Protein AF-C9ZE54-F1 (afdb_monomer)

Foldseek 3Di:
DKDKDKAFDDWDDDPPDIDGAIEIEIELDDPVRQVVCVVPCQVVCVVVVHPYYHYYNHDDDDD

Organism: Streptomyces scabiei (strain 87.22) (NCBI:txid680198)

Mean predicted aligned error: 4.24 Å

pLDDT: mean 89.38, std 6.06, range [59.22, 95.62]

Secondary structure (DSSP, 8-state):
--EEEEEEPPPEEETTEEE--EEEEEES--HHHHHHHHHHSHHHHHHTT-SEEEE-SS-----

Nearest PDB structures (foldseek):
  9jxc-assembly2_D  TM=4.181E-01  e=8.169E-02  Acinetobacter baumannii
  9k1j-assembly1_B  TM=4.428E-01  e=1.640E-01  Acinetobacter baumannii
  6qek-assembly1_B  TM=3.289E-01  e=1.640E-01  Desulfamplus magnetovallimortis BW-1
  5ho5-assembly1_B  TM=3.496E-01  e=1.752E+00  Magnetospira sp. QH-2
  8xm6-assembly1_A  TM=4.542E-01  e=4.646E+00  Homo sapiens

Sequence (63 aa):
MARIQILELPLVHQGDQTETPFVILIDKATENEAETLASHLRVDSEKARARTMIVTTATLDLA

Radius of gyration: 13.21 Å; Cα contacts (8 Å, |Δi|>4): 103; chains: 1; bounding box: 26×17×40 Å

Structure (mmCIF, N/CA/C/O backbone):
data_AF-C9ZE54-F1
#
_entry.id   AF-C9ZE54-F1
#
loop_
_atom_site.group_PDB
_atom_site.id
_atom_site.type_symbol
_atom_site.label_atom_id
_atom_site.label_alt_id
_atom_site.label_comp_id
_atom_site.label_asym_id
_atom_site.label_entity_id
_atom_site.label_seq_id
_atom_site.pdbx_PDB_ins_code
_atom_site.Cartn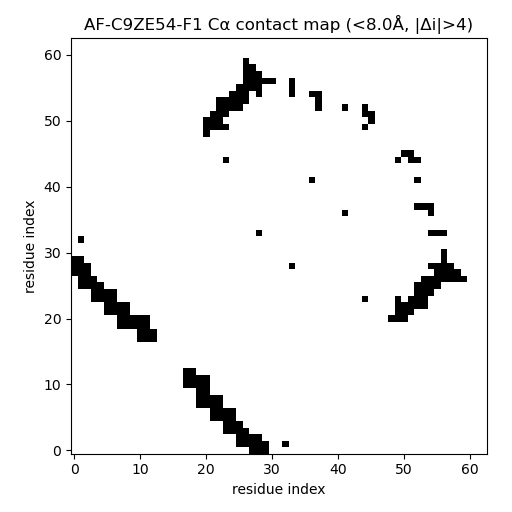_x
_atom_site.Cartn_y
_atom_site.Cartn_z
_atom_site.occupancy
_atom_site.B_iso_or_equiv
_atom_site.auth_seq_id
_atom_site.auth_comp_id
_atom_site.auth_asym_id
_atom_site.auth_atom_id
_atom_site.pdbx_PDB_model_num
ATOM 1 N N . MET A 1 1 ? 2.567 5.224 -17.802 1.00 79.81 1 MET A N 1
ATOM 2 C CA . MET A 1 1 ? 2.534 6.266 -16.758 1.00 79.81 1 MET A CA 1
ATOM 3 C C . MET A 1 1 ? 2.033 5.606 -15.500 1.00 79.81 1 MET A C 1
ATOM 5 O O . MET A 1 1 ? 0.999 4.942 -15.572 1.00 79.81 1 MET A O 1
ATOM 9 N N . ALA A 1 2 ? 2.771 5.774 -14.407 1.00 85.56 2 ALA A N 1
ATOM 10 C CA . ALA A 1 2 ? 2.341 5.307 -13.102 1.00 85.56 2 ALA A CA 1
ATOM 11 C C . ALA A 1 2 ? 0.987 5.934 -12.735 1.00 85.56 2 ALA A C 1
ATOM 13 O O . ALA A 1 2 ? 0.730 7.108 -13.018 1.00 85.56 2 ALA A O 1
ATOM 14 N N . ARG A 1 3 ? 0.112 5.139 -12.132 1.00 90.38 3 ARG A N 1
ATOM 15 C CA . ARG A 1 3 ? -1.185 5.560 -11.610 1.00 90.38 3 ARG A CA 1
ATOM 16 C C . ARG A 1 3 ? -1.106 5.533 -10.089 1.00 90.38 3 ARG A C 1
ATOM 18 O O . ARG A 1 3 ? -0.590 4.584 -9.514 1.00 90.38 3 ARG A O 1
ATOM 25 N N . ILE A 1 4 ? -1.619 6.583 -9.452 1.00 91.25 4 ILE A N 1
ATOM 26 C CA . ILE A 1 4 ? -1.672 6.707 -7.992 1.00 91.25 4 ILE A CA 1
ATOM 27 C C . ILE A 1 4 ? -3.118 6.508 -7.547 1.00 91.25 4 ILE A C 1
ATOM 29 O O . ILE A 1 4 ? -4.036 7.099 -8.118 1.00 91.25 4 ILE A O 1
ATOM 33 N N . GLN A 1 5 ? -3.314 5.682 -6.528 1.00 91.06 5 GLN A N 1
ATOM 34 C CA . GLN A 1 5 ? -4.599 5.398 -5.908 1.00 91.06 5 GLN A CA 1
ATOM 35 C C . GLN A 1 5 ? -4.464 5.500 -4.387 1.00 91.06 5 GLN A C 1
ATOM 37 O O . GLN A 1 5 ? -3.449 5.104 -3.813 1.00 91.06 5 GLN A O 1
ATOM 42 N N . ILE A 1 6 ? -5.499 6.030 -3.739 1.00 92.00 6 ILE A N 1
ATOM 43 C CA . ILE A 1 6 ? -5.628 6.040 -2.282 1.00 92.00 6 ILE A CA 1
ATOM 44 C C . ILE A 1 6 ? -6.720 5.048 -1.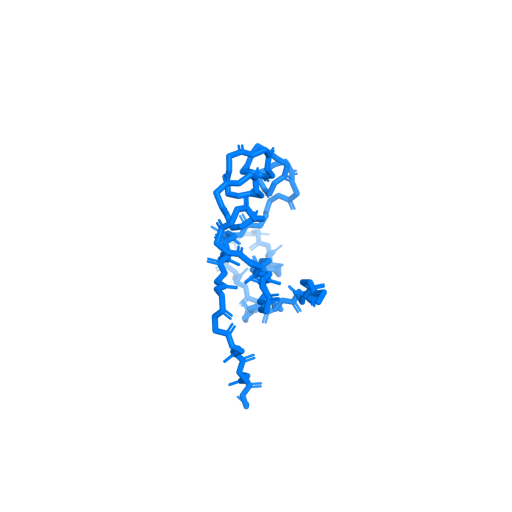920 1.00 92.00 6 ILE A C 1
ATOM 46 O O . ILE A 1 6 ? -7.833 5.133 -2.436 1.00 92.00 6 ILE A O 1
ATOM 50 N N . LEU A 1 7 ? -6.380 4.099 -1.059 1.00 92.69 7 LEU A N 1
ATOM 51 C CA . LEU A 1 7 ? -7.283 3.052 -0.609 1.00 92.69 7 LEU A CA 1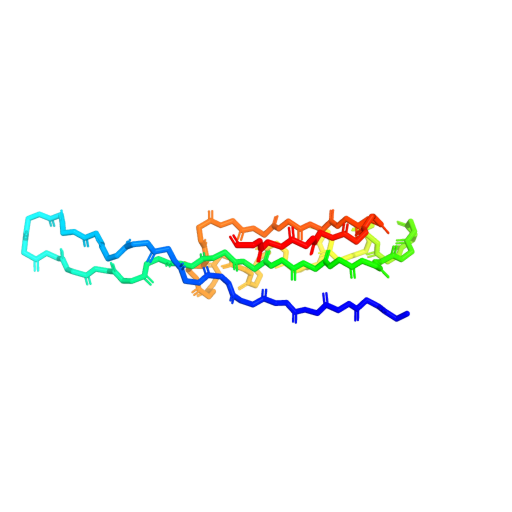
ATOM 52 C C . LEU A 1 7 ? -7.603 3.306 0.847 1.00 92.69 7 LEU A C 1
ATOM 54 O O . LEU A 1 7 ? -6.762 3.078 1.717 1.00 92.69 7 LEU A O 1
ATOM 58 N N . GLU A 1 8 ? -8.807 3.794 1.100 1.00 93.31 8 GLU A N 1
ATOM 59 C CA . GLU A 1 8 ? -9.316 3.883 2.458 1.00 93.31 8 GLU A CA 1
ATOM 60 C C . GLU A 1 8 ? -9.533 2.472 3.001 1.00 93.31 8 GLU A C 1
ATOM 62 O O . GLU A 1 8 ? -10.112 1.599 2.351 1.00 93.31 8 GLU A O 1
ATOM 67 N N . LEU A 1 9 ? -9.016 2.240 4.196 1.00 92.31 9 LEU A N 1
ATOM 68 C CA . LEU A 1 9 ? -9.224 1.019 4.947 1.00 92.31 9 LEU A CA 1
ATOM 69 C C . LEU A 1 9 ? -10.393 1.227 5.919 1.00 92.31 9 LEU A C 1
ATOM 71 O O . LEU A 1 9 ? -10.747 2.369 6.230 1.00 92.31 9 LEU A O 1
ATOM 75 N N . PRO A 1 10 ? -10.989 0.138 6.434 1.00 94.50 10 PRO A N 1
ATOM 76 C CA . PRO A 1 10 ? -12.038 0.242 7.434 1.00 94.50 10 PRO A CA 1
ATOM 77 C C . PRO A 1 10 ? -11.627 1.142 8.600 1.00 94.50 10 PRO A C 1
ATOM 79 O O . PRO A 1 10 ? -10.499 1.061 9.091 1.00 94.50 10 PRO A O 1
ATOM 82 N N . LEU A 1 11 ? -12.569 1.974 9.042 1.00 95.06 11 LEU A N 1
ATOM 83 C CA . LEU A 1 11 ? -12.421 2.820 10.219 1.00 95.06 11 LEU A CA 1
ATOM 84 C C . LEU A 1 11 ? -11.994 1.970 11.420 1.00 95.06 11 LEU A C 1
ATOM 86 O O . LEU A 1 11 ? -12.598 0.933 11.703 1.00 95.06 11 LEU A O 1
ATOM 90 N N . VAL A 1 12 ? -10.969 2.416 12.137 1.00 94.00 12 VAL A N 1
ATOM 91 C CA . VAL A 1 12 ? -10.475 1.733 13.331 1.00 94.00 12 VAL A CA 1
ATOM 92 C C . VAL A 1 12 ? -10.746 2.602 14.550 1.00 94.00 12 VAL A C 1
ATOM 94 O O . VAL A 1 12 ? -10.372 3.774 14.595 1.00 94.00 12 VAL A O 1
ATOM 97 N N . HIS A 1 13 ? -11.361 1.991 15.560 1.00 94.12 13 HIS A N 1
ATOM 98 C CA . HIS A 1 13 ? -11.514 2.573 16.887 1.00 94.12 13 HIS A CA 1
ATOM 99 C C . HIS A 1 13 ? -10.486 1.947 17.838 1.00 94.12 13 HIS A C 1
ATOM 101 O O . HIS A 1 13 ? -10.463 0.728 18.019 1.00 94.12 13 HIS A O 1
ATOM 107 N N . GLN A 1 14 ? -9.629 2.771 18.439 1.00 88.19 14 GLN A N 1
ATOM 108 C CA . GLN A 1 14 ? -8.651 2.369 19.455 1.00 88.19 14 GLN A CA 1
ATOM 109 C C . GLN A 1 14 ? -8.838 3.233 20.704 1.00 88.19 14 GLN A C 1
ATOM 111 O O . GLN A 1 14 ? -8.315 4.343 20.800 1.00 88.19 14 GLN A O 1
ATOM 116 N N . GLY A 1 15 ? -9.613 2.722 21.665 1.00 90.25 15 GLY A N 1
ATOM 117 C CA . GLY A 1 15 ? -10.042 3.503 22.828 1.00 90.25 15 GLY A CA 1
ATOM 118 C C . GLY A 1 15 ? -10.890 4.697 22.388 1.00 90.25 15 GLY A C 1
ATOM 119 O O . GLY A 1 15 ? -11.848 4.524 21.639 1.00 90.25 15 GLY A O 1
ATOM 120 N N . ASP A 1 16 ? -10.492 5.900 22.801 1.00 92.62 16 ASP A N 1
ATOM 121 C CA . ASP A 1 16 ? -11.160 7.154 22.422 1.00 92.62 16 ASP A CA 1
ATOM 122 C C . ASP A 1 16 ? -10.690 7.706 21.063 1.00 92.62 16 ASP A C 1
ATOM 124 O O . ASP A 1 16 ? -11.185 8.733 20.594 1.00 92.62 16 ASP A O 1
ATOM 128 N N . GLN A 1 17 ? -9.718 7.055 20.414 1.00 88.69 17 GLN A N 1
ATOM 129 C CA . GLN A 1 17 ? -9.215 7.477 19.110 1.00 88.69 17 GLN A CA 1
ATOM 130 C C . GLN A 1 17 ? -9.981 6.788 17.986 1.00 88.69 17 GLN A C 1
ATOM 132 O O . GLN A 1 17 ? -10.205 5.577 17.997 1.00 88.69 17 GLN A O 1
ATOM 137 N N . THR A 1 18 ? -10.353 7.583 16.989 1.00 93.81 18 THR A N 1
ATOM 138 C CA . THR A 1 18 ? -10.963 7.115 15.747 1.00 93.81 18 THR A CA 1
ATOM 139 C C . THR A 1 18 ? -10.066 7.537 14.596 1.00 93.81 18 THR A C 1
ATOM 141 O O . THR A 1 18 ? -9.737 8.716 14.464 1.00 93.81 18 THR A O 1
ATOM 144 N N . GLU A 1 19 ? -9.654 6.576 13.779 1.00 92.69 19 GLU A N 1
ATOM 145 C CA . GLU A 1 19 ? -8.781 6.793 12.629 1.00 92.69 19 GLU A CA 1
ATOM 146 C C . GLU A 1 19 ? -9.403 6.131 11.399 1.00 92.69 19 GLU A C 1
ATOM 148 O O . GLU A 1 19 ? -9.853 4.987 11.477 1.00 92.69 19 GLU A O 1
ATOM 153 N N . THR A 1 20 ? -9.388 6.827 10.260 1.00 93.88 20 THR A N 1
ATOM 154 C CA . THR A 1 20 ? -9.651 6.233 8.941 1.00 93.88 20 THR A CA 1
ATOM 155 C C . THR A 1 20 ? -8.305 5.960 8.274 1.00 93.88 20 THR A C 1
ATOM 157 O O . THR A 1 20 ? -7.751 6.854 7.628 1.00 93.88 20 THR A O 1
ATOM 160 N N . PRO A 1 21 ? -7.707 4.775 8.481 1.00 94.69 21 PRO A N 1
ATOM 161 C CA . PRO A 1 21 ? -6.434 4.459 7.864 1.00 94.69 21 PRO A CA 1
ATOM 162 C C . PRO A 1 21 ? -6.572 4.377 6.347 1.00 94.69 21 PRO A C 1
ATOM 164 O O . PRO A 1 21 ? -7.633 4.063 5.816 1.00 94.69 21 PRO A O 1
ATOM 167 N N . PHE A 1 22 ? -5.469 4.600 5.643 1.00 95.62 22 PHE A N 1
ATOM 168 C CA . PHE A 1 22 ? -5.423 4.437 4.197 1.00 95.62 22 PHE A CA 1
ATOM 169 C C . PHE A 1 22 ? -4.068 3.902 3.736 1.00 95.62 22 PHE A C 1
ATOM 171 O O . PHE A 1 22 ? -3.070 3.956 4.463 1.00 95.62 22 PHE A O 1
ATOM 178 N N . VAL A 1 23 ? -4.040 3.373 2.518 1.00 93.81 23 VAL A N 1
ATOM 179 C CA . VAL A 1 23 ? -2.843 2.891 1.823 1.00 93.81 23 VAL A CA 1
ATOM 180 C C . VAL A 1 23 ? -2.663 3.684 0.538 1.00 93.81 23 VAL A C 1
ATOM 182 O O . VAL A 1 23 ? -3.631 3.963 -0.169 1.00 93.81 23 VAL A O 1
ATOM 185 N N . ILE A 1 24 ? -1.416 4.032 0.229 1.00 94.00 24 ILE A N 1
ATOM 186 C CA . ILE A 1 24 ? -1.053 4.639 -1.052 1.00 94.00 24 ILE A CA 1
ATOM 187 C C . ILE A 1 24 ? -0.615 3.517 -1.991 1.00 94.00 24 ILE A C 1
ATOM 189 O O . ILE A 1 24 ? 0.340 2.798 -1.698 1.00 94.00 24 ILE A O 1
ATOM 193 N N . LEU A 1 25 ? -1.292 3.369 -3.121 1.00 92.81 25 LEU A N 1
ATOM 194 C CA . LEU A 1 25 ? -0.928 2.419 -4.163 1.00 92.81 25 LEU A CA 1
ATOM 195 C C . LEU A 1 25 ? -0.444 3.178 -5.396 1.00 92.81 25 LEU A C 1
ATOM 197 O O . LEU A 1 25 ? -1.143 4.047 -5.912 1.00 92.81 25 LEU A O 1
ATOM 201 N N . ILE A 1 26 ? 0.745 2.835 -5.874 1.00 92.62 26 ILE A N 1
ATOM 202 C CA . ILE A 1 26 ? 1.296 3.332 -7.128 1.00 92.62 26 ILE A CA 1
ATOM 203 C C . IL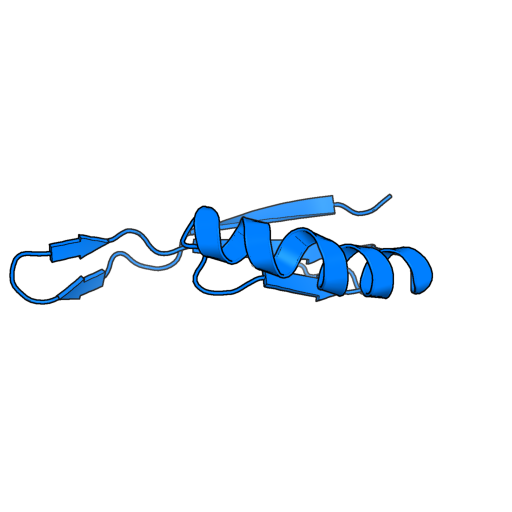E A 1 26 ? 1.516 2.134 -8.043 1.00 92.62 26 ILE A C 1
ATOM 205 O O . ILE A 1 26 ? 2.406 1.318 -7.807 1.00 92.62 26 ILE A O 1
ATOM 209 N N . ASP A 1 27 ? 0.695 2.006 -9.075 1.00 91.81 27 ASP A N 1
ATOM 210 C CA . ASP A 1 27 ? 0.732 0.877 -9.997 1.00 91.81 27 ASP A CA 1
ATOM 211 C C . ASP A 1 27 ? 1.040 1.328 -11.431 1.00 91.81 27 ASP A C 1
ATOM 213 O O . ASP A 1 27 ? 1.068 2.525 -11.731 1.00 91.81 27 ASP A O 1
ATOM 217 N N . LYS A 1 28 ? 1.351 0.382 -12.327 1.00 91.38 28 LYS A N 1
ATOM 218 C CA . LYS A 1 28 ? 1.828 0.683 -13.696 1.00 91.38 28 LYS A CA 1
ATOM 219 C C . LYS A 1 28 ? 3.104 1.540 -13.736 1.00 91.38 28 LYS A C 1
ATOM 221 O O . LYS A 1 28 ? 3.325 2.274 -14.708 1.00 91.38 28 LYS A O 1
ATOM 226 N N . ALA A 1 29 ? 3.926 1.472 -12.690 1.00 91.88 29 ALA A N 1
ATOM 227 C CA . ALA A 1 29 ? 5.258 2.057 -12.708 1.00 91.88 29 ALA A CA 1
ATOM 228 C C . ALA A 1 29 ? 6.172 1.247 -13.643 1.00 91.88 29 ALA A C 1
ATOM 230 O O . ALA A 1 29 ? 6.031 0.036 -13.794 1.00 91.88 29 ALA A O 1
ATOM 231 N N . THR A 1 30 ? 7.129 1.898 -14.285 1.00 92.88 30 THR A N 1
ATOM 232 C CA . THR A 1 30 ? 8.282 1.199 -14.868 1.00 92.88 30 THR A CA 1
ATOM 233 C C . THR A 1 30 ? 9.204 0.699 -13.753 1.00 92.88 30 THR A C 1
ATOM 235 O O . THR A 1 30 ? 9.122 1.173 -12.623 1.00 92.88 30 THR A O 1
ATOM 238 N N . GLU A 1 31 ? 10.106 -0.242 -14.044 1.00 89.81 31 GLU A N 1
ATOM 239 C CA . GLU A 1 31 ? 11.065 -0.749 -13.044 1.00 89.81 31 GLU A CA 1
ATOM 240 C C . GLU A 1 31 ? 11.903 0.380 -12.421 1.00 89.81 31 GLU A C 1
ATOM 242 O O . GLU A 1 31 ? 12.040 0.459 -11.202 1.00 89.81 31 GLU A O 1
ATOM 247 N N . ASN A 1 32 ? 12.367 1.317 -13.253 1.00 88.88 32 ASN A N 1
ATOM 248 C CA . ASN A 1 32 ? 13.149 2.470 -12.809 1.00 88.88 32 ASN A CA 1
ATOM 249 C C . ASN A 1 32 ? 12.322 3.452 -11.953 1.00 88.88 32 ASN A C 1
ATOM 251 O O . ASN A 1 32 ? 12.794 3.978 -10.943 1.00 88.88 32 ASN A O 1
ATOM 255 N N . GLU A 1 33 ? 11.059 3.689 -12.328 1.00 90.94 33 GLU A N 1
ATOM 256 C CA . GLU A 1 33 ? 10.136 4.483 -11.509 1.00 90.94 33 GLU A CA 1
ATOM 257 C C . GLU A 1 33 ? 9.848 3.788 -10.177 1.00 90.94 33 GLU A C 1
ATOM 259 O O . GLU A 1 33 ? 9.809 4.459 -9.153 1.00 90.94 33 GLU A O 1
ATOM 264 N N . ALA A 1 34 ? 9.680 2.464 -10.161 1.00 88.75 34 ALA A N 1
ATOM 265 C CA . ALA A 1 34 ? 9.359 1.727 -8.946 1.00 88.75 34 ALA A CA 1
ATOM 266 C C . ALA A 1 34 ? 10.457 1.872 -7.883 1.00 88.75 34 ALA A C 1
ATOM 268 O O . ALA A 1 34 ? 10.156 2.183 -6.731 1.00 88.75 34 ALA A O 1
ATOM 269 N N . GLU A 1 35 ? 11.723 1.734 -8.277 1.00 87.75 35 GLU A N 1
ATOM 270 C CA . GLU A 1 35 ? 12.875 1.917 -7.386 1.00 87.75 35 GLU A CA 1
ATOM 271 C C . GLU A 1 35 ? 13.000 3.371 -6.892 1.00 87.75 35 GLU A C 1
ATOM 273 O O . GLU A 1 35 ? 13.178 3.641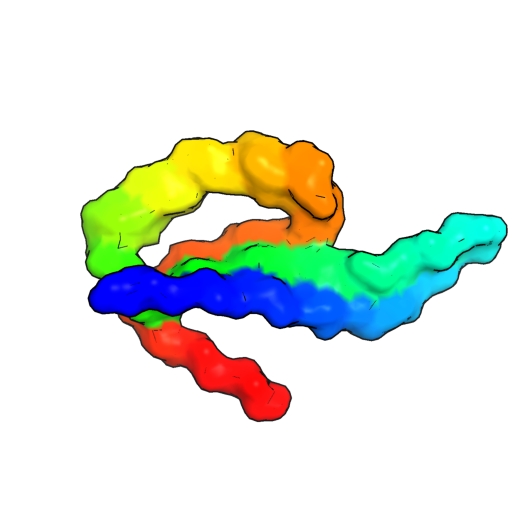 -5.696 1.00 87.75 35 GLU A O 1
ATOM 278 N N . THR A 1 36 ? 12.819 4.330 -7.802 1.00 88.00 36 THR A N 1
ATOM 279 C CA . THR A 1 36 ? 12.887 5.765 -7.496 1.00 88.00 36 THR A CA 1
ATOM 280 C C . THR A 1 36 ? 11.754 6.206 -6.565 1.00 88.00 36 THR A C 1
ATOM 282 O O . THR A 1 36 ? 11.977 6.972 -5.630 1.00 88.00 36 THR A O 1
ATOM 285 N N . LEU A 1 37 ? 10.529 5.737 -6.789 1.00 87.56 37 LEU A N 1
ATOM 286 C CA . LEU A 1 37 ? 9.355 6.116 -6.002 1.00 87.56 37 LEU A CA 1
ATOM 287 C C . LEU A 1 37 ? 9.361 5.430 -4.635 1.00 87.56 37 LEU A C 1
ATOM 289 O O . LEU A 1 37 ? 9.057 6.076 -3.634 1.00 87.56 37 LEU A O 1
ATOM 293 N N . ALA A 1 38 ? 9.761 4.157 -4.571 1.00 86.06 38 ALA A N 1
ATOM 294 C CA . ALA A 1 38 ? 9.877 3.430 -3.310 1.00 86.06 38 ALA A CA 1
ATOM 295 C C . ALA A 1 38 ? 10.902 4.070 -2.359 1.00 86.06 38 ALA A C 1
ATOM 297 O O . ALA A 1 38 ? 10.681 4.086 -1.148 1.00 86.06 38 ALA A O 1
ATOM 298 N N . SER A 1 39 ? 11.998 4.623 -2.887 1.00 84.94 39 SER A N 1
ATOM 299 C CA . SER A 1 39 ? 13.014 5.311 -2.082 1.00 84.94 39 SER A CA 1
ATOM 300 C C . SER A 1 39 ? 12.597 6.730 -1.683 1.00 84.94 39 SER A C 1
ATOM 302 O O . SER A 1 39 ? 12.658 7.068 -0.500 1.00 84.94 39 SER A O 1
ATOM 304 N N . HIS A 1 40 ? 12.132 7.554 -2.628 1.00 84.81 40 HIS A N 1
ATOM 305 C CA . HIS A 1 40 ? 11.836 8.965 -2.356 1.00 84.81 40 HIS A CA 1
ATOM 306 C C . HIS A 1 40 ? 10.543 9.186 -1.570 1.00 84.81 40 HIS A C 1
ATOM 308 O O . HIS A 1 40 ? 10.503 10.041 -0.688 1.00 84.81 40 HIS A O 1
ATOM 314 N N . LEU A 1 41 ? 9.485 8.427 -1.861 1.00 85.38 41 LEU A N 1
ATOM 315 C CA . LEU A 1 41 ? 8.156 8.710 -1.309 1.00 85.38 41 LEU A CA 1
ATOM 316 C C . LEU A 1 41 ? 7.876 7.995 0.009 1.00 85.38 41 LEU A C 1
ATOM 318 O O . LEU A 1 41 ? 6.860 8.268 0.646 1.00 85.38 41 LEU A O 1
ATOM 322 N N . ARG A 1 42 ? 8.777 7.119 0.466 1.00 84.44 42 ARG A N 1
ATOM 323 C CA . ARG A 1 42 ? 8.610 6.417 1.742 1.00 84.44 42 ARG A CA 1
ATOM 324 C C . ARG A 1 42 ? 8.427 7.397 2.900 1.00 84.44 42 ARG A C 1
ATOM 326 O O . ARG A 1 42 ? 7.448 7.297 3.633 1.00 84.44 42 ARG A O 1
ATOM 333 N N . VAL A 1 43 ? 9.312 8.387 3.002 1.00 85.69 43 VAL A N 1
ATOM 334 C CA . VAL A 1 43 ? 9.260 9.411 4.057 1.00 85.69 43 VAL A CA 1
ATOM 335 C C . VAL A 1 43 ? 7.972 10.235 3.973 1.00 85.69 43 VAL A C 1
ATOM 337 O O . VAL A 1 43 ? 7.376 10.571 4.994 1.00 85.69 43 VAL A O 1
ATOM 340 N N . ASP A 1 44 ? 7.510 10.551 2.765 1.00 88.50 44 ASP A N 1
ATOM 341 C CA . ASP A 1 44 ? 6.294 11.344 2.589 1.00 88.50 44 ASP A CA 1
ATOM 342 C C . ASP A 1 44 ? 5.025 10.533 2.890 1.00 88.50 44 ASP A C 1
ATOM 344 O O . ASP A 1 44 ? 4.077 11.080 3.456 1.00 88.50 44 ASP A O 1
ATOM 348 N N . SER A 1 45 ? 5.028 9.219 2.632 1.00 88.44 45 SER A N 1
ATOM 349 C CA . SER A 1 45 ? 3.934 8.321 3.027 1.00 88.44 45 SER A CA 1
ATOM 350 C C . S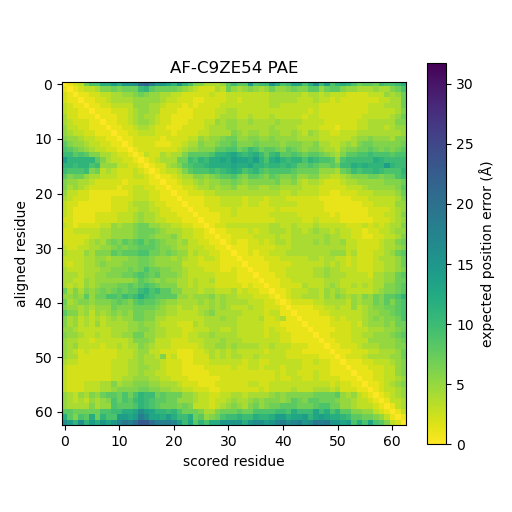ER A 1 45 ? 3.778 8.234 4.550 1.00 88.44 45 SER A C 1
ATOM 352 O O . SER A 1 45 ? 2.658 8.276 5.064 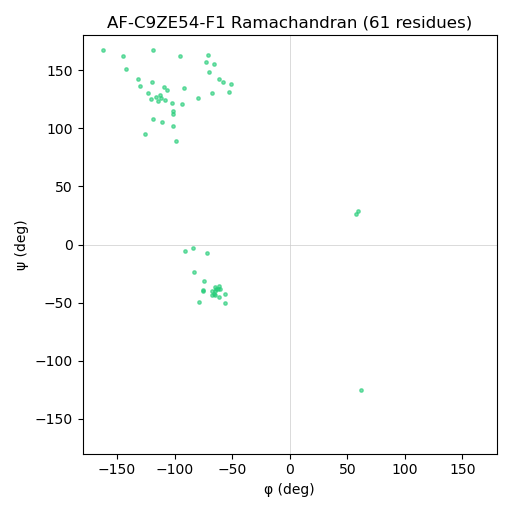1.00 88.44 45 SER A O 1
ATOM 354 N N . GLU A 1 46 ? 4.896 8.222 5.282 1.00 88.00 46 GLU A N 1
ATOM 355 C CA . GLU A 1 46 ? 4.913 8.238 6.747 1.00 88.00 46 GLU A CA 1
ATOM 356 C C . GLU A 1 46 ? 4.396 9.578 7.293 1.00 88.00 46 GLU A C 1
ATOM 358 O O . GLU A 1 46 ? 3.559 9.595 8.198 1.00 88.00 46 GLU A O 1
ATOM 363 N N . LYS A 1 47 ? 4.810 10.713 6.705 1.00 91.19 47 LYS A N 1
ATOM 364 C CA . LYS A 1 47 ? 4.286 12.046 7.070 1.00 91.19 47 LYS A CA 1
ATOM 365 C C . LYS A 1 47 ? 2.782 12.162 6.835 1.00 91.19 47 LYS A C 1
ATOM 367 O O . LYS A 1 47 ? 2.087 12.780 7.639 1.00 91.19 47 LYS A O 1
ATOM 372 N N . ALA A 1 48 ? 2.286 11.564 5.754 1.00 90.25 48 ALA A N 1
ATOM 373 C CA . ALA A 1 48 ? 0.863 11.512 5.442 1.00 90.25 48 ALA A CA 1
ATOM 374 C C . ALA A 1 48 ? 0.080 10.561 6.366 1.00 90.25 48 ALA A C 1
ATOM 376 O O . ALA A 1 48 ? -1.145 10.547 6.312 1.00 90.25 48 ALA A O 1
ATOM 377 N N . ARG A 1 49 ? 0.764 9.791 7.228 1.00 91.81 49 ARG A N 1
ATOM 378 C CA . ARG A 1 49 ? 0.187 8.737 8.079 1.00 91.81 49 ARG A CA 1
ATOM 379 C C . ARG A 1 49 ? -0.507 7.629 7.288 1.00 91.81 49 ARG A C 1
ATOM 381 O O . ARG A 1 49 ? -1.416 6.977 7.798 1.00 91.81 49 ARG A O 1
ATOM 388 N N . ALA A 1 50 ? -0.059 7.383 6.058 1.00 93.69 50 ALA A N 1
ATOM 389 C CA . ALA A 1 50 ? -0.464 6.182 5.348 1.00 93.69 50 ALA A CA 1
ATOM 390 C C . ALA A 1 50 ? 0.007 4.954 6.140 1.00 93.69 50 ALA A C 1
ATOM 392 O O . ALA A 1 50 ? 1.109 4.940 6.693 1.00 93.69 50 ALA A O 1
ATOM 393 N N . ARG A 1 51 ? -0.804 3.894 6.180 1.00 93.31 51 ARG A N 1
ATOM 394 C CA . ARG A 1 51 ? -0.400 2.632 6.820 1.00 93.31 51 ARG A CA 1
ATOM 395 C C . ARG A 1 51 ? 0.766 1.986 6.097 1.00 93.31 51 ARG A C 1
ATOM 397 O O . ARG A 1 51 ? 1.621 1.372 6.727 1.00 93.31 51 ARG A O 1
ATOM 404 N N . THR A 1 52 ? 0.764 2.099 4.776 1.00 92.00 52 THR A N 1
ATOM 405 C CA . THR A 1 52 ? 1.860 1.664 3.924 1.00 92.00 52 THR A CA 1
ATOM 406 C C . THR A 1 52 ? 1.740 2.309 2.546 1.00 92.00 52 THR A C 1
ATOM 408 O O . THR A 1 52 ? 0.700 2.878 2.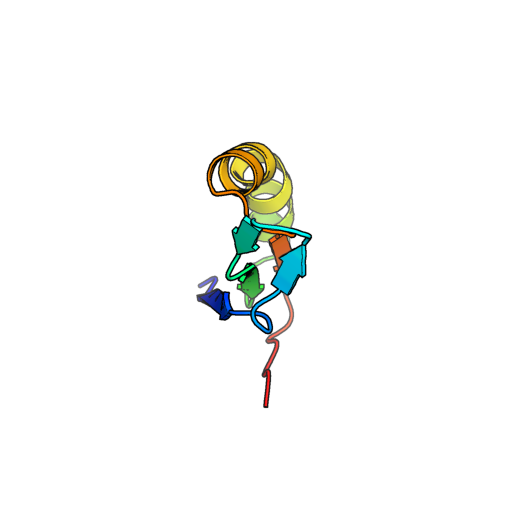192 1.00 92.00 52 THR A O 1
ATOM 411 N N . MET A 1 53 ? 2.811 2.189 1.771 1.00 92.50 53 MET A N 1
ATOM 412 C CA . MET A 1 53 ? 2.856 2.527 0.359 1.00 92.50 53 MET A CA 1
ATOM 413 C C . MET A 1 53 ? 3.294 1.295 -0.428 1.00 92.50 53 MET A C 1
ATOM 415 O O . MET A 1 53 ? 4.295 0.661 -0.092 1.00 92.50 53 MET A O 1
ATOM 419 N N . ILE A 1 54 ? 2.554 0.966 -1.481 1.00 92.06 54 ILE A N 1
ATOM 420 C CA . ILE A 1 54 ? 2.858 -0.148 -2.379 1.00 92.06 54 ILE A CA 1
ATOM 421 C C . ILE A 1 54 ? 3.179 0.441 -3.744 1.00 92.06 54 ILE A C 1
ATOM 423 O O . I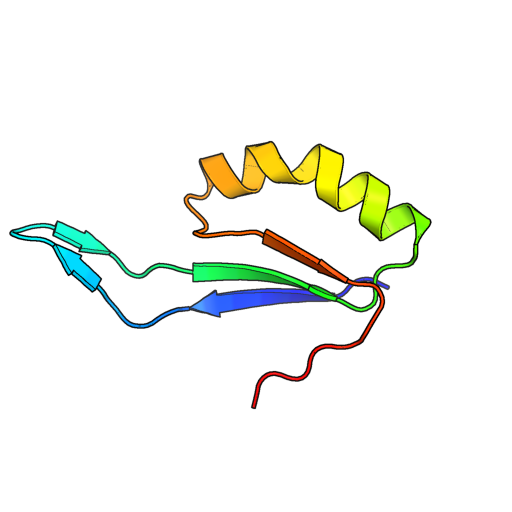LE A 1 54 ? 2.361 1.160 -4.310 1.00 92.06 54 ILE A O 1
ATOM 427 N N . VAL A 1 55 ? 4.358 0.124 -4.272 1.00 92.94 55 VAL A N 1
ATOM 428 C CA . VAL A 1 55 ? 4.759 0.503 -5.628 1.00 92.94 55 VAL A CA 1
ATOM 429 C C . VAL A 1 55 ? 4.946 -0.767 -6.439 1.00 92.94 55 VAL A C 1
ATOM 431 O O . VAL A 1 55 ? 5.659 -1.673 -6.012 1.00 92.94 55 VAL A O 1
ATOM 434 N N . THR A 1 56 ? 4.288 -0.860 -7.589 1.00 91.56 56 THR A N 1
ATOM 435 C CA . THR A 1 56 ? 4.360 -2.044 -8.445 1.00 91.56 56 THR A CA 1
ATOM 436 C C . THR A 1 56 ? 4.384 -1.683 -9.922 1.00 91.56 56 THR A C 1
ATOM 438 O O . THR A 1 56 ? 3.830 -0.672 -10.364 1.00 91.56 56 THR A O 1
ATOM 441 N N . THR A 1 57 ? 5.019 -2.553 -10.700 1.00 92.38 57 THR A N 1
ATOM 442 C CA . THR A 1 57 ? 5.005 -2.484 -12.160 1.00 92.38 57 THR A CA 1
ATOM 443 C C . THR A 1 57 ? 3.754 -3.125 -12.757 1.00 92.38 57 THR A C 1
ATOM 445 O O . THR A 1 57 ? 3.321 -2.755 -13.851 1.00 92.38 57 THR A O 1
ATOM 448 N N . ALA A 1 58 ? 3.122 -4.046 -12.026 1.00 88.06 58 ALA A N 1
ATOM 449 C CA . ALA A 1 58 ? 1.862 -4.654 -12.423 1.00 88.06 58 ALA A CA 1
ATOM 450 C C . ALA A 1 58 ? 0.699 -3.665 -12.265 1.00 88.06 58 ALA A C 1
ATOM 452 O O . ALA A 1 58 ? 0.762 -2.722 -11.481 1.00 88.06 58 ALA A O 1
ATOM 453 N N . THR A 1 59 ? -0.387 -3.894 -13.004 1.00 86.31 59 THR A N 1
ATOM 454 C CA . THR A 1 59 ? -1.664 -3.236 -12.695 1.00 86.31 59 THR A CA 1
ATOM 455 C C . THR A 1 59 ? -2.315 -3.989 -11.547 1.00 86.31 59 THR A C 1
ATOM 457 O O . THR A 1 59 ? -2.491 -5.203 -11.642 1.00 86.31 59 THR A O 1
ATOM 460 N N . LEU A 1 60 ? -2.674 -3.278 -10.486 1.00 84.12 60 LEU A N 1
ATOM 461 C CA . LEU A 1 60 ? -3.483 -3.816 -9.401 1.00 84.12 60 LEU A CA 1
ATOM 462 C C . LEU A 1 60 ? -4.909 -3.313 -9.594 1.00 84.12 60 LEU A C 1
ATOM 464 O O . LEU A 1 60 ? -5.170 -2.111 -9.561 1.00 84.12 60 LEU A O 1
ATOM 468 N N . ASP A 1 61 ? -5.819 -4.246 -9.847 1.00 77.25 61 ASP A N 1
ATOM 469 C CA . ASP A 1 61 ? -7.249 -3.970 -9.870 1.00 77.25 61 ASP A CA 1
ATOM 470 C C . ASP A 1 61 ? -7.825 -4.451 -8.542 1.00 77.25 61 ASP A C 1
ATOM 472 O O . ASP A 1 61 ? -7.776 -5.641 -8.221 1.00 77.25 61 ASP A O 1
ATOM 476 N N . LEU A 1 62 ? -8.267 -3.502 -7.725 1.00 66.50 62 LEU A N 1
ATOM 477 C CA . LEU A 1 62 ? -8.833 -3.772 -6.412 1.00 66.50 62 LEU A CA 1
ATOM 478 C C . LEU A 1 62 ? -10.349 -3.678 -6.563 1.00 66.50 62 LEU A C 1
ATOM 480 O O . LEU A 1 62 ? -10.884 -2.580 -6.711 1.00 66.50 62 LEU A O 1
ATOM 484 N N . ALA A 1 63 ? -10.978 -4.852 -6.639 1.00 59.22 63 ALA A N 1
ATOM 485 C CA . ALA A 1 63 ? -12.422 -5.037 -6.771 1.00 59.22 63 ALA A CA 1
ATOM 486 C C . ALA A 1 63 ? -13.155 -4.851 -5.437 1.00 59.22 63 ALA A C 1
ATOM 488 O O . ALA A 1 63 ? -12.568 -5.210 -4.389 1.00 59.22 63 ALA A O 1
#

Solvent-accessible surface area (backbone atoms only — not comparable to full-atom values): 3725 Å² total; per-residue (Å²): 118,63,45,79,46,79,44,78,45,78,72,44,75,61,86,94,45,77,45,73,43,30,33,41,37,34,25,36,23,51,74,70,50,32,58,53,46,58,64,65,44,48,65,54,38,54,74,69,59,33,78,47,73,47,65,33,57,55,81,80,84,87,128